Protein AF-A0A2V2U2L5-F1 (afdb_monomer_lite)

Radius of gyration: 29.42 Å; chains: 1; bounding box: 59×67×78 Å

pLDDT: mean 77.48, std 19.31, range [33.97, 96.81]

Sequence (165 aa):
MKNPSVPKFLNMRSHNWMRRRWLDFRNGHSIYLIFLMTFANFVTIQYQLLLQRVPAIHALNINIWMFALIFIAIYLPVGMIIGYWHRKNQFSVEAEALFNQNQIGATMTLFLIDLIDGKVTEEEKQHMRKYLLKIMRQANRPYGGVKNIEGQLDNDSKINIPKTE

Foldseek 3Di:
DDDDDDDPPPPPPPPCPVVVVVVVVCVCCVPPVVVVVVLVVVLVVVVVCCCVPPVVVVVVVDDSVNSSVVCCVVVVVVVVVVVVVCCVPPVVVVVVVVVVPPPLNVVVVVVVVCVVVVVDDPVNVVVNVVVVVVVVVPDDDPDDDDPPCVVPVVVVVPPDDDDDD

Structure (mmCIF, N/CA/C/O backbone):
data_AF-A0A2V2U2L5-F1
#
_entry.id   AF-A0A2V2U2L5-F1
#
loop_
_atom_site.group_PDB
_atom_site.id
_atom_site.type_symbol
_atom_site.label_atom_id
_atom_site.label_alt_id
_atom_site.label_comp_id
_atom_site.label_asym_id
_atom_site.label_entity_id
_atom_site.label_seq_id
_atom_site.pdbx_PDB_ins_code
_atom_site.Cartn_x
_atom_site.Cartn_y
_atom_site.Cartn_z
_atom_site.occupancy
_atom_site.B_iso_or_equiv
_atom_site.auth_seq_id
_atom_site.auth_comp_id
_atom_site.auth_asym_id
_atom_site.auth_atom_id
_atom_site.pdbx_PDB_model_num
ATOM 1 N N . MET A 1 1 ? -16.200 51.046 37.538 1.00 41.59 1 MET A N 1
ATOM 2 C CA . MET A 1 1 ? -16.193 50.743 36.089 1.00 41.59 1 MET A CA 1
ATOM 3 C C . MET A 1 1 ? -15.469 49.418 35.897 1.00 41.59 1 MET A C 1
ATOM 5 O O . MET A 1 1 ? -14.310 49.305 36.270 1.00 41.59 1 MET A O 1
ATOM 9 N N . LYS A 1 2 ? -16.203 48.378 35.487 1.00 42.50 2 LYS A N 1
ATOM 10 C CA . LYS A 1 2 ? -15.765 46.975 35.460 1.00 42.50 2 LYS A CA 1
ATOM 11 C C . LYS A 1 2 ? -14.947 46.731 34.191 1.00 42.50 2 LYS A C 1
ATOM 13 O O . LYS A 1 2 ? -15.502 46.835 33.106 1.00 42.50 2 LYS A O 1
ATOM 18 N N . ASN A 1 3 ? -13.660 46.419 34.331 1.00 47.09 3 ASN A N 1
ATOM 19 C CA . ASN A 1 3 ? -12.828 45.905 33.243 1.00 47.09 3 ASN A CA 1
ATOM 20 C C . ASN A 1 3 ? -13.155 44.409 33.057 1.00 47.09 3 ASN A C 1
ATOM 22 O O . ASN A 1 3 ? -12.896 43.635 33.984 1.00 47.09 3 ASN A O 1
ATOM 26 N N . PRO A 1 4 ? -13.783 43.976 31.950 1.00 53.97 4 PRO A N 1
ATOM 27 C CA . PRO A 1 4 ? -14.063 42.566 31.745 1.00 53.97 4 PRO A CA 1
ATOM 28 C C . PRO A 1 4 ? -12.781 41.854 31.298 1.00 53.97 4 PRO A C 1
ATOM 30 O O . PRO A 1 4 ? -12.311 42.012 30.173 1.00 53.97 4 PRO A O 1
ATOM 33 N N . SER A 1 5 ? -12.224 41.047 32.199 1.00 63.78 5 SER A N 1
ATOM 34 C CA . SER A 1 5 ? -11.164 40.090 31.901 1.00 63.78 5 SER A CA 1
ATOM 35 C C . SER A 1 5 ? -11.628 39.124 30.809 1.00 63.78 5 SER A C 1
ATOM 37 O O . SER A 1 5 ? -12.559 38.336 30.985 1.00 63.78 5 SER A O 1
ATOM 39 N N . VAL A 1 6 ? -10.975 39.215 29.652 1.00 62.78 6 VAL A N 1
ATOM 40 C CA . VAL A 1 6 ? -11.254 38.376 28.486 1.00 62.78 6 VAL A CA 1
ATOM 41 C C . VAL A 1 6 ? -10.996 36.901 28.844 1.00 62.78 6 VAL A C 1
ATOM 43 O O . VAL A 1 6 ? -9.943 36.579 29.403 1.00 62.78 6 VAL A O 1
ATOM 46 N N . PRO A 1 7 ? -11.932 35.983 28.553 1.00 51.47 7 PRO A N 1
ATOM 47 C CA . PRO A 1 7 ? -11.833 34.593 28.980 1.00 51.47 7 PRO A CA 1
ATOM 48 C C . PRO A 1 7 ? -10.753 33.794 28.222 1.00 51.47 7 PRO A C 1
ATOM 50 O O . PRO A 1 7 ? -10.664 33.780 26.994 1.00 51.47 7 PRO A O 1
ATOM 53 N N . LYS A 1 8 ? -9.935 33.078 29.001 1.00 57.38 8 LYS A N 1
ATOM 54 C CA . LYS A 1 8 ? -8.753 32.284 28.617 1.00 57.38 8 LYS A CA 1
ATOM 55 C C . LYS A 1 8 ? -9.125 30.940 27.959 1.00 57.38 8 LYS A C 1
ATOM 57 O O . LYS A 1 8 ? -8.668 29.896 28.408 1.00 57.38 8 LYS A O 1
ATOM 62 N N . PHE A 1 9 ? -9.959 30.933 26.917 1.00 57.91 9 PHE A N 1
ATOM 63 C CA . PHE A 1 9 ? -10.303 29.706 26.163 1.00 57.91 9 PHE A CA 1
ATOM 64 C C . PHE A 1 9 ? -9.765 29.670 24.723 1.00 57.91 9 PHE A C 1
ATOM 66 O O . PHE A 1 9 ? -10.057 28.742 23.975 1.00 57.91 9 PHE A O 1
ATOM 73 N N . LEU A 1 10 ? -8.932 30.638 24.326 1.00 54.88 10 LEU A N 1
ATOM 74 C CA . LEU A 1 10 ? -8.424 30.763 22.951 1.00 54.88 10 LEU A CA 1
ATOM 75 C C . LEU A 1 10 ? -6.906 30.564 22.812 1.00 54.88 10 LEU A C 1
ATOM 77 O O . LEU A 1 10 ? -6.290 31.147 21.928 1.00 54.88 10 LEU A O 1
ATOM 81 N N . ASN A 1 11 ? -6.277 29.723 23.640 1.00 48.19 11 ASN A N 1
ATOM 82 C CA . ASN A 1 11 ? -4.854 29.399 23.463 1.00 48.19 11 ASN A CA 1
ATOM 83 C C . ASN A 1 11 ? -4.547 27.904 23.656 1.00 48.19 11 ASN A C 1
ATOM 85 O O . ASN A 1 11 ? -3.931 27.484 24.628 1.00 48.19 11 ASN A O 1
ATOM 89 N N . MET A 1 12 ? -4.971 27.086 22.686 1.00 52.97 12 MET A N 1
ATOM 90 C CA . MET A 1 12 ? -4.612 25.660 22.564 1.00 52.97 12 MET A CA 1
ATOM 91 C C . MET A 1 12 ? -4.203 25.285 21.126 1.00 52.97 12 MET A C 1
ATOM 93 O O . MET A 1 12 ? -4.481 24.183 20.659 1.00 52.97 12 MET A O 1
ATOM 97 N N . ARG A 1 13 ? -3.556 26.191 20.376 1.00 56.84 13 ARG A N 1
ATOM 98 C CA . ARG A 1 13 ? -3.306 25.967 18.934 1.00 56.84 13 ARG A CA 1
ATOM 99 C C . ARG A 1 13 ? -1.845 25.783 18.500 1.00 56.84 13 ARG A C 1
ATOM 101 O O . ARG A 1 13 ? -1.627 25.433 17.347 1.00 56.84 13 ARG A O 1
ATOM 108 N N . SER A 1 14 ? -0.856 25.925 19.386 1.00 56.25 14 SER A N 1
ATOM 109 C CA . SER A 1 14 ? 0.563 25.918 18.968 1.00 56.25 14 SER A CA 1
ATOM 110 C C . SER A 1 14 ? 1.336 24.621 19.281 1.00 56.25 14 SER A C 1
ATOM 112 O O . SER A 1 14 ? 2.067 24.118 18.432 1.00 56.25 14 SER A O 1
ATOM 114 N N . HIS A 1 15 ? 1.110 23.972 20.432 1.00 59.88 15 HIS A N 1
ATOM 115 C CA . HIS A 1 15 ? 2.008 22.902 20.913 1.00 59.88 15 HIS A CA 1
ATOM 116 C C . HIS A 1 15 ? 1.921 21.548 20.166 1.00 59.88 15 HIS A C 1
ATOM 118 O O . HIS A 1 15 ? 2.640 20.607 20.481 1.00 59.88 15 HIS A O 1
ATOM 124 N N . ASN A 1 16 ? 1.048 21.428 19.160 1.00 76.62 16 ASN A N 1
ATOM 125 C CA . ASN A 1 16 ? 0.836 20.185 18.406 1.00 76.62 16 ASN A CA 1
ATOM 126 C C . ASN A 1 16 ? 1.061 20.333 16.894 1.00 76.62 16 ASN A C 1
ATOM 128 O O . ASN A 1 16 ? 0.901 19.350 16.173 1.00 76.62 16 ASN A O 1
ATOM 132 N N . TRP A 1 17 ? 1.390 21.527 16.387 1.00 87.75 17 TRP A N 1
ATOM 133 C CA . TRP A 1 17 ? 1.521 21.740 14.941 1.00 87.75 17 TRP A CA 1
ATOM 134 C C . TRP A 1 17 ? 2.705 20.960 14.366 1.00 87.75 17 TRP A C 1
ATOM 136 O O . TRP A 1 17 ? 2.523 20.166 13.445 1.00 87.75 17 TRP A O 1
ATOM 146 N N . MET A 1 18 ? 3.879 21.090 14.992 1.00 90.50 18 MET A N 1
ATOM 147 C CA . MET A 1 18 ? 5.086 20.370 14.583 1.00 90.50 18 MET A CA 1
ATOM 148 C C . MET A 1 18 ? 4.887 18.854 14.668 1.00 90.50 18 MET A C 1
ATOM 150 O O . MET A 1 18 ? 5.209 18.136 13.730 1.00 90.50 18 MET A O 1
ATOM 154 N N . ARG A 1 19 ? 4.263 18.360 15.749 1.00 90.25 19 ARG A N 1
ATOM 155 C CA . ARG A 1 19 ? 3.972 16.927 15.907 1.00 90.25 19 ARG A CA 1
ATOM 156 C C . ARG A 1 19 ? 3.050 16.400 14.806 1.00 90.25 19 ARG A C 1
ATOM 158 O O . ARG A 1 19 ? 3.284 15.313 14.292 1.00 90.25 19 ARG A O 1
ATOM 165 N N . ARG A 1 20 ? 2.012 17.160 14.441 1.00 89.50 20 ARG A N 1
ATOM 166 C CA . ARG A 1 20 ? 1.097 16.791 13.349 1.00 89.50 20 ARG A CA 1
ATOM 167 C C . ARG A 1 20 ? 1.823 16.776 12.009 1.00 89.50 20 ARG A C 1
ATOM 169 O O . ARG A 1 20 ? 1.738 15.782 11.309 1.00 89.50 20 ARG A O 1
ATOM 176 N N . ARG A 1 21 ? 2.599 17.816 11.693 1.00 92.62 21 ARG A N 1
ATOM 177 C CA . ARG A 1 21 ? 3.386 17.875 10.451 1.00 92.62 21 ARG A CA 1
ATOM 178 C C . ARG A 1 21 ? 4.446 16.787 10.361 1.00 92.62 21 ARG A C 1
ATOM 180 O O . ARG A 1 21 ? 4.604 16.202 9.300 1.00 92.62 21 ARG A O 1
ATOM 187 N N . TRP A 1 22 ? 5.113 16.467 11.464 1.00 92.88 22 TRP A N 1
ATOM 188 C CA . TRP A 1 22 ? 6.054 15.353 11.521 1.00 92.88 22 TRP A CA 1
ATOM 189 C C . TRP A 1 22 ? 5.366 14.005 11.291 1.00 92.88 22 TRP A C 1
ATOM 191 O O . TRP A 1 22 ? 5.883 13.164 10.563 1.00 92.88 22 TRP A O 1
ATOM 201 N N . LEU A 1 23 ? 4.177 13.806 11.866 1.00 90.94 23 LEU A N 1
ATOM 202 C CA . LEU A 1 23 ? 3.385 12.602 11.631 1.00 90.94 23 LEU A CA 1
ATOM 203 C C . LEU A 1 23 ? 2.927 12.509 10.170 1.00 90.94 23 LEU A C 1
ATOM 205 O O . LEU A 1 23 ? 3.068 11.447 9.572 1.00 90.94 23 LEU A O 1
ATOM 209 N N . ASP A 1 24 ? 2.447 13.611 9.591 1.00 92.19 24 ASP A N 1
ATOM 210 C CA . ASP A 1 24 ? 2.051 13.677 8.180 1.00 92.19 24 ASP A CA 1
ATOM 211 C C . ASP A 1 24 ? 3.248 13.387 7.261 1.00 92.19 24 ASP A C 1
ATOM 213 O O . ASP A 1 24 ? 3.135 12.587 6.335 1.00 92.19 24 ASP A O 1
ATOM 217 N N . PHE A 1 25 ? 4.412 13.977 7.555 1.00 94.56 25 PHE A N 1
ATOM 218 C CA . PHE A 1 25 ? 5.661 13.724 6.838 1.00 94.56 25 PHE A CA 1
ATOM 219 C C . PHE A 1 25 ? 6.074 12.261 6.938 1.00 94.56 25 PHE A C 1
ATOM 221 O O . PHE A 1 25 ? 6.336 11.640 5.916 1.00 94.56 25 PHE A O 1
ATOM 228 N N . ARG A 1 26 ? 6.102 11.687 8.145 1.00 93.19 26 ARG A N 1
ATOM 229 C CA . ARG A 1 26 ? 6.477 10.285 8.347 1.00 93.19 26 ARG A CA 1
ATOM 230 C C . ARG A 1 26 ? 5.527 9.358 7.602 1.00 93.19 26 ARG A C 1
ATOM 232 O O . ARG A 1 26 ? 5.990 8.456 6.923 1.00 93.19 26 ARG A O 1
ATOM 239 N N . ASN A 1 27 ? 4.221 9.604 7.673 1.00 91.69 27 ASN A N 1
ATOM 240 C CA . ASN A 1 27 ? 3.235 8.804 6.953 1.00 91.69 27 ASN A CA 1
ATOM 241 C C . ASN A 1 27 ? 3.415 8.935 5.433 1.00 91.69 27 ASN A C 1
ATOM 243 O O . ASN A 1 27 ? 3.446 7.929 4.731 1.00 91.69 27 ASN A O 1
ATOM 247 N N . GLY A 1 28 ? 3.594 10.157 4.924 1.00 93.25 28 GLY A N 1
ATOM 248 C CA . GLY A 1 28 ? 3.835 10.395 3.501 1.00 93.25 28 GLY A CA 1
ATOM 249 C C . GLY A 1 28 ? 5.142 9.766 3.012 1.00 93.25 28 GLY A C 1
ATOM 250 O O . GLY A 1 28 ? 5.172 9.125 1.962 1.00 93.25 28 GLY A O 1
ATOM 251 N N . HIS A 1 29 ? 6.208 9.890 3.801 1.00 93.25 29 HIS A N 1
ATOM 252 C CA . HIS A 1 29 ? 7.502 9.293 3.514 1.00 93.25 29 HIS A CA 1
ATOM 253 C C . HIS A 1 29 ? 7.412 7.767 3.515 1.00 93.25 29 HIS A C 1
ATOM 255 O O . HIS A 1 29 ? 7.783 7.141 2.527 1.00 93.25 29 HIS A O 1
ATOM 261 N N . SER A 1 30 ? 6.861 7.176 4.578 1.00 92.31 30 SER A N 1
ATOM 262 C CA . SER A 1 30 ? 6.779 5.725 4.743 1.00 92.31 30 SER A CA 1
ATOM 263 C C . SER A 1 30 ? 5.916 5.040 3.689 1.00 92.31 30 SER A C 1
ATOM 265 O O . SER A 1 30 ? 6.234 3.921 3.302 1.00 92.31 30 SER A O 1
ATOM 267 N N . ILE A 1 31 ? 4.848 5.691 3.222 1.00 90.25 31 ILE A N 1
ATOM 268 C CA . ILE A 1 31 ? 3.923 5.086 2.258 1.00 90.25 31 ILE A CA 1
ATOM 269 C C . ILE A 1 31 ? 4.380 5.346 0.818 1.00 90.25 31 ILE A C 1
ATOM 271 O O . ILE A 1 31 ? 4.470 4.409 0.031 1.00 90.25 31 ILE A O 1
ATOM 275 N N . TYR A 1 32 ? 4.684 6.597 0.459 1.00 94.12 32 TYR A N 1
ATOM 276 C CA . TYR A 1 32 ? 4.870 6.978 -0.948 1.00 94.12 32 TYR A CA 1
ATOM 277 C C . TYR A 1 32 ? 6.334 7.167 -1.338 1.00 94.12 32 TYR A C 1
ATOM 279 O O . TYR A 1 32 ? 6.760 6.668 -2.378 1.00 94.12 32 TYR A O 1
ATOM 287 N N . LEU A 1 33 ? 7.120 7.879 -0.521 1.00 93.38 33 LEU A N 1
ATOM 288 C CA . LEU A 1 33 ? 8.512 8.177 -0.881 1.00 93.38 33 LEU A CA 1
ATOM 289 C C . LEU A 1 33 ? 9.398 6.939 -0.788 1.00 93.38 33 LEU A C 1
ATOM 291 O O . LEU A 1 33 ? 10.204 6.713 -1.686 1.00 93.38 33 LEU A O 1
ATOM 295 N N . ILE A 1 34 ? 9.230 6.124 0.259 1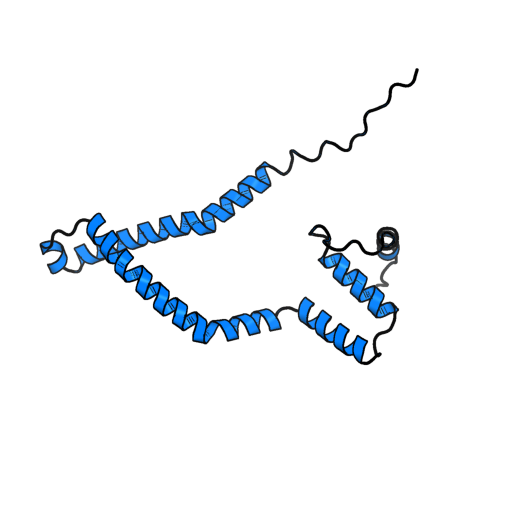.00 96.00 34 ILE A N 1
ATOM 296 C CA . ILE A 1 34 ? 9.939 4.847 0.375 1.00 96.00 34 ILE A CA 1
ATOM 297 C C . ILE A 1 34 ? 9.575 3.951 -0.803 1.00 96.00 34 ILE A C 1
ATOM 299 O O . ILE A 1 34 ? 10.483 3.418 -1.423 1.00 96.00 34 ILE A O 1
ATOM 303 N N . PHE A 1 35 ? 8.292 3.837 -1.162 1.00 93.06 35 PHE A N 1
ATOM 304 C CA . PHE A 1 35 ? 7.873 3.063 -2.332 1.00 93.06 35 PHE A CA 1
ATOM 305 C C . PHE A 1 35 ? 8.558 3.544 -3.617 1.00 93.06 35 PHE A C 1
ATOM 307 O O . PHE A 1 35 ? 9.127 2.738 -4.345 1.00 93.06 35 PHE A O 1
ATOM 314 N N . LEU A 1 36 ? 8.555 4.853 -3.888 1.00 94.19 36 LEU A N 1
ATOM 315 C CA . LEU A 1 36 ? 9.185 5.391 -5.094 1.00 94.19 36 LEU A CA 1
ATOM 316 C C . LEU A 1 36 ? 10.700 5.149 -5.099 1.00 94.19 36 LEU A C 1
ATOM 318 O O . LEU A 1 36 ? 11.259 4.753 -6.119 1.00 94.19 36 LEU A O 1
ATOM 322 N N . MET A 1 37 ? 11.359 5.361 -3.959 1.00 95.25 37 MET A N 1
ATOM 323 C CA . MET A 1 37 ? 12.797 5.152 -3.805 1.00 95.25 37 MET A CA 1
ATOM 324 C C . MET A 1 37 ? 13.169 3.678 -3.985 1.00 95.25 37 MET A C 1
ATOM 326 O O . MET A 1 37 ? 14.086 3.365 -4.742 1.00 95.25 37 MET A O 1
ATOM 330 N N . THR A 1 38 ? 12.463 2.761 -3.321 1.00 95.62 38 THR A N 1
ATOM 331 C CA . THR A 1 38 ? 12.727 1.321 -3.435 1.00 95.62 38 THR A CA 1
ATOM 332 C C . THR A 1 38 ? 12.409 0.812 -4.831 1.00 95.62 38 THR A C 1
ATOM 334 O O . THR A 1 38 ? 13.182 0.022 -5.364 1.00 95.62 38 THR A O 1
ATOM 337 N N . PHE A 1 39 ? 11.342 1.305 -5.462 1.00 94.44 39 PHE A N 1
ATOM 338 C CA . PHE A 1 39 ? 10.992 0.950 -6.832 1.00 94.44 39 PHE A CA 1
ATOM 339 C C . PHE A 1 39 ? 12.041 1.438 -7.837 1.00 94.44 39 PHE A C 1
ATOM 341 O O . PHE A 1 39 ? 12.511 0.653 -8.658 1.00 94.44 39 PHE A O 1
ATOM 348 N N . ALA A 1 40 ? 12.478 2.696 -7.742 1.00 94.06 40 ALA A N 1
ATOM 349 C CA . ALA A 1 40 ? 13.537 3.236 -8.597 1.00 94.06 40 ALA A CA 1
ATOM 350 C C . ALA A 1 40 ? 14.866 2.483 -8.412 1.00 94.06 40 ALA A C 1
ATOM 352 O O . ALA A 1 40 ? 15.528 2.129 -9.393 1.00 94.06 40 ALA A O 1
ATOM 353 N N . ASN A 1 41 ? 15.235 2.181 -7.163 1.00 95.31 41 ASN A N 1
ATOM 354 C CA . ASN A 1 41 ? 16.414 1.374 -6.855 1.00 95.31 41 ASN A CA 1
ATOM 355 C C . ASN A 1 41 ? 16.292 -0.042 -7.422 1.00 95.31 41 ASN A C 1
ATOM 357 O O . ASN A 1 41 ? 17.241 -0.542 -8.019 1.00 95.31 41 ASN A O 1
ATOM 361 N N . PHE A 1 42 ? 15.126 -0.671 -7.292 1.00 95.00 42 PHE A N 1
ATOM 362 C CA . PHE A 1 42 ? 14.872 -1.993 -7.847 1.00 95.00 42 PHE A CA 1
ATOM 363 C C . PHE A 1 42 ? 15.018 -1.993 -9.369 1.00 95.00 42 PHE A C 1
ATOM 365 O O . PHE A 1 42 ? 15.797 -2.782 -9.892 1.00 95.00 42 PHE A O 1
ATOM 372 N N . VAL A 1 43 ? 14.373 -1.063 -10.082 1.00 94.19 43 VAL A N 1
ATOM 373 C CA . VAL A 1 43 ? 14.524 -0.925 -11.544 1.00 94.19 43 VAL A CA 1
ATOM 374 C C . VAL A 1 43 ? 15.995 -0.749 -11.931 1.00 94.19 43 VAL A C 1
ATOM 376 O O . VAL A 1 43 ? 16.469 -1.397 -12.862 1.00 94.19 43 VAL A O 1
ATOM 379 N N . THR A 1 44 ? 16.739 0.072 -11.188 1.00 93.75 44 THR A N 1
ATOM 380 C CA . THR A 1 44 ? 18.162 0.331 -11.453 1.00 93.75 44 THR A CA 1
ATOM 381 C C . THR A 1 44 ? 19.020 -0.918 -11.241 1.00 93.75 44 THR A C 1
ATOM 383 O O . THR A 1 44 ? 19.830 -1.255 -12.102 1.00 93.75 44 THR A O 1
ATOM 386 N N . ILE A 1 45 ? 18.831 -1.641 -10.133 1.00 94.50 45 ILE A N 1
ATOM 387 C CA . ILE A 1 45 ? 19.551 -2.892 -9.846 1.00 94.50 45 ILE A CA 1
ATOM 388 C C . ILE A 1 45 ? 19.227 -3.947 -10.905 1.00 94.50 45 ILE A C 1
ATOM 390 O O . ILE A 1 45 ? 20.140 -4.586 -11.425 1.00 94.50 45 ILE A O 1
ATOM 394 N N . GLN A 1 46 ? 17.952 -4.097 -11.272 1.00 93.12 46 GLN A N 1
ATOM 395 C CA . GLN A 1 46 ? 17.534 -5.061 -12.289 1.00 93.12 46 GLN A CA 1
ATOM 396 C C . GLN A 1 46 ? 18.135 -4.733 -13.655 1.00 93.12 46 GLN A C 1
ATOM 398 O O . GLN A 1 46 ? 18.613 -5.639 -14.333 1.00 93.12 46 GLN A O 1
ATOM 403 N N . TYR A 1 47 ? 18.182 -3.455 -14.034 1.00 91.88 47 TYR A N 1
ATOM 404 C CA . TYR A 1 47 ? 18.849 -3.017 -15.257 1.00 91.88 47 TYR A CA 1
ATOM 405 C C . TYR A 1 47 ? 20.342 -3.371 -15.259 1.00 91.88 47 TYR A C 1
ATOM 407 O O . TYR A 1 47 ? 20.833 -3.976 -16.212 1.00 91.88 47 TYR A O 1
ATOM 415 N N . GLN A 1 48 ? 21.055 -3.047 -14.175 1.00 90.62 48 GLN A N 1
ATOM 416 C CA . GLN A 1 48 ? 22.483 -3.350 -14.034 1.00 90.62 48 GLN A CA 1
ATOM 417 C C . GLN A 1 48 ? 22.746 -4.858 -14.104 1.00 90.62 48 GLN A C 1
ATOM 419 O O . GLN A 1 48 ? 23.636 -5.303 -14.827 1.00 90.62 48 GLN A O 1
ATOM 424 N N . LEU A 1 49 ? 21.938 -5.656 -13.402 1.00 91.12 49 LEU A N 1
ATOM 425 C CA . LEU A 1 49 ? 22.052 -7.111 -13.405 1.00 91.12 49 LEU A CA 1
ATOM 426 C C . LEU A 1 49 ? 21.803 -7.697 -14.801 1.00 91.12 49 LEU A C 1
ATOM 428 O O . LEU A 1 49 ? 22.524 -8.603 -15.221 1.00 91.12 49 LEU A O 1
ATOM 432 N N . LEU A 1 50 ? 20.806 -7.177 -15.521 1.00 88.62 50 LEU A N 1
ATOM 433 C CA . LEU A 1 50 ? 20.454 -7.645 -16.859 1.00 88.62 50 LEU A CA 1
ATOM 434 C C . LEU A 1 50 ? 21.577 -7.360 -17.864 1.00 88.62 50 LEU A C 1
ATOM 436 O O . LEU A 1 50 ? 21.951 -8.252 -18.623 1.00 88.62 50 LEU A O 1
ATOM 440 N N . LEU A 1 51 ? 22.153 -6.154 -17.823 1.00 86.19 51 LEU A N 1
ATOM 441 C CA . LEU A 1 51 ? 23.296 -5.788 -18.663 1.00 86.19 51 LEU A CA 1
ATOM 442 C C . LEU A 1 51 ? 24.532 -6.640 -18.370 1.00 86.19 51 LEU A C 1
ATOM 444 O O . LEU A 1 51 ? 25.208 -7.073 -19.299 1.00 86.19 51 LEU A O 1
ATOM 448 N N . GLN A 1 52 ? 24.823 -6.892 -17.092 1.00 86.12 52 GLN A N 1
ATOM 449 C CA . GLN A 1 52 ? 26.007 -7.655 -16.690 1.00 86.12 52 GLN A CA 1
ATOM 450 C C . GLN A 1 52 ? 25.895 -9.146 -17.021 1.00 86.12 52 GLN A C 1
ATOM 452 O O . GLN A 1 52 ? 26.899 -9.777 -17.341 1.00 86.12 52 GLN A O 1
ATOM 457 N N . ARG A 1 53 ? 24.696 -9.733 -16.911 1.00 87.12 53 ARG A N 1
ATOM 458 C CA . ARG A 1 53 ? 24.514 -11.189 -17.035 1.00 87.12 53 ARG A CA 1
ATOM 459 C C . ARG A 1 53 ? 24.033 -11.659 -18.402 1.00 87.12 53 ARG A C 1
ATOM 461 O O . ARG A 1 53 ? 24.173 -12.845 -18.688 1.00 87.12 53 ARG A O 1
ATOM 468 N N . VAL A 1 54 ? 23.469 -10.783 -19.235 1.00 85.56 54 VAL A N 1
ATOM 469 C CA . VAL A 1 54 ? 22.893 -11.165 -20.534 1.00 85.56 54 VAL A CA 1
ATOM 470 C C . VAL A 1 54 ? 23.596 -10.414 -21.673 1.00 85.56 54 VAL A C 1
ATOM 472 O O . VAL A 1 54 ? 23.182 -9.310 -22.034 1.00 85.56 54 VAL A O 1
ATOM 475 N N . PRO A 1 55 ? 24.618 -11.017 -22.314 1.00 76.69 55 PRO A N 1
ATOM 476 C CA . PRO A 1 55 ? 25.381 -10.380 -23.395 1.00 76.69 55 PRO A CA 1
ATOM 477 C C . PRO A 1 55 ? 24.516 -9.944 -24.587 1.00 76.69 55 PRO A C 1
ATOM 479 O O . PRO A 1 55 ? 24.805 -8.942 -25.234 1.00 76.69 55 PRO A O 1
ATOM 482 N N . ALA A 1 56 ? 23.414 -10.658 -24.851 1.00 76.88 56 ALA A N 1
ATOM 483 C CA . ALA A 1 56 ? 22.463 -10.312 -25.908 1.00 76.88 56 ALA A CA 1
ATOM 484 C C . ALA A 1 56 ? 21.782 -8.951 -25.677 1.00 76.88 56 ALA A C 1
ATOM 486 O O . ALA A 1 56 ? 21.536 -8.221 -26.630 1.00 76.88 56 ALA A O 1
ATOM 487 N N . ILE A 1 57 ? 21.516 -8.578 -24.420 1.00 74.50 57 ILE A N 1
ATOM 488 C CA . ILE A 1 57 ? 20.936 -7.270 -24.079 1.00 74.50 57 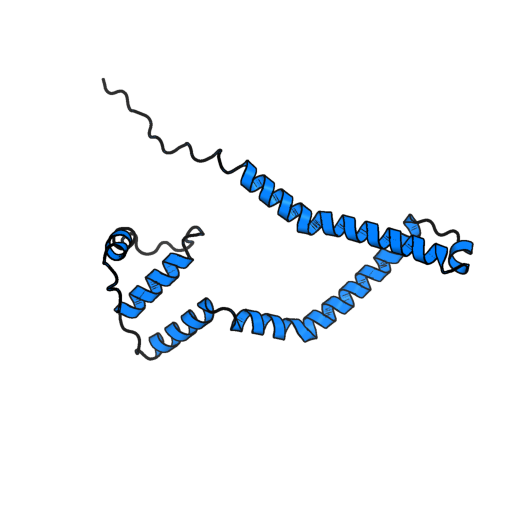ILE A CA 1
ATOM 489 C C . ILE A 1 57 ? 21.980 -6.166 -24.261 1.00 74.50 57 ILE A C 1
ATOM 491 O O . ILE A 1 57 ? 21.649 -5.077 -24.725 1.00 74.50 57 ILE A O 1
ATOM 495 N N . HIS A 1 58 ? 23.247 -6.460 -23.953 1.00 72.44 58 HIS A N 1
ATOM 496 C CA . HIS A 1 58 ? 24.350 -5.528 -24.172 1.00 72.44 58 HIS A CA 1
ATOM 497 C C . HIS A 1 58 ? 24.486 -5.156 -25.659 1.00 72.44 58 HIS A C 1
ATOM 499 O O . HIS A 1 58 ? 24.695 -3.993 -25.991 1.00 72.44 58 HIS A O 1
ATOM 505 N N . ALA A 1 59 ? 24.268 -6.118 -26.563 1.00 77.06 59 ALA A N 1
ATOM 506 C CA . ALA A 1 59 ? 24.262 -5.875 -28.007 1.00 77.06 59 ALA A CA 1
ATOM 507 C C . ALA A 1 59 ? 23.088 -4.995 -28.486 1.00 77.06 59 ALA A C 1
ATOM 509 O O . ALA A 1 59 ? 23.208 -4.327 -29.510 1.00 77.06 59 ALA A O 1
ATOM 510 N N . LEU A 1 60 ? 21.968 -4.964 -27.753 1.00 81.44 60 LEU A N 1
ATOM 511 C CA . LEU A 1 60 ? 20.788 -4.158 -28.093 1.00 81.44 60 LEU A CA 1
ATOM 512 C C . LEU A 1 60 ? 20.899 -2.690 -27.651 1.00 81.44 60 LEU A C 1
ATOM 514 O O . LEU A 1 60 ? 20.038 -1.891 -28.011 1.00 81.44 60 LEU A O 1
ATOM 518 N N . ASN A 1 61 ? 21.929 -2.335 -26.871 1.00 80.19 61 ASN A N 1
ATOM 519 C CA . ASN A 1 61 ? 22.195 -0.976 -26.383 1.00 80.19 61 ASN A CA 1
ATOM 520 C C . ASN A 1 61 ? 20.949 -0.268 -25.800 1.00 80.19 61 ASN A C 1
ATOM 522 O O . ASN A 1 61 ? 20.695 0.913 -26.053 1.00 80.19 61 ASN A O 1
ATOM 526 N N . ILE A 1 62 ? 20.132 -1.009 -25.043 1.00 85.62 62 ILE A N 1
ATOM 527 C CA . ILE A 1 62 ? 18.894 -0.493 -24.449 1.00 85.62 62 ILE A CA 1
ATOM 528 C C . ILE A 1 62 ? 19.250 0.506 -23.346 1.00 85.62 62 ILE A C 1
ATOM 530 O O . ILE A 1 62 ? 19.873 0.144 -22.355 1.00 85.62 62 ILE A O 1
ATOM 534 N N . ASN A 1 63 ? 18.806 1.756 -23.489 1.00 89.44 63 ASN A N 1
ATOM 535 C CA . ASN A 1 63 ? 18.954 2.786 -22.460 1.00 89.44 63 ASN A CA 1
ATOM 536 C C . ASN A 1 63 ? 18.099 2.453 -21.217 1.00 89.44 63 ASN A C 1
ATOM 538 O O . ASN A 1 63 ? 16.988 1.929 -21.345 1.00 89.44 63 ASN A O 1
ATOM 542 N N . ILE A 1 64 ? 18.569 2.837 -20.025 1.00 88.44 64 ILE A N 1
ATOM 543 C CA . ILE A 1 64 ? 17.832 2.739 -18.756 1.00 88.44 64 ILE A CA 1
ATOM 544 C C . ILE A 1 64 ? 16.390 3.266 -18.847 1.00 88.44 64 ILE A C 1
ATOM 546 O O . ILE A 1 64 ? 15.489 2.642 -18.295 1.00 88.44 64 ILE A O 1
ATOM 550 N N . TRP A 1 65 ? 16.135 4.355 -19.580 1.00 91.75 65 TRP A N 1
ATOM 551 C CA . TRP A 1 65 ? 14.785 4.912 -19.737 1.00 91.75 65 TRP A CA 1
ATOM 552 C C . TRP A 1 65 ? 13.852 3.993 -20.530 1.00 91.75 65 TRP A C 1
ATOM 554 O O . TRP A 1 65 ? 12.701 3.797 -20.140 1.00 91.75 65 TRP A O 1
ATOM 564 N N . MET A 1 66 ? 14.348 3.387 -21.613 1.00 91.25 66 MET A N 1
ATOM 565 C CA . MET A 1 66 ? 13.577 2.412 -22.393 1.00 91.25 66 MET A CA 1
ATOM 566 C C . MET A 1 66 ? 13.319 1.147 -21.579 1.00 91.25 66 MET A C 1
ATOM 568 O O . MET A 1 66 ? 12.191 0.655 -21.551 1.00 91.25 66 MET A O 1
ATOM 572 N N . PHE A 1 67 ? 14.343 0.653 -20.878 1.00 91.69 67 PHE A N 1
ATOM 573 C CA . PHE A 1 67 ? 14.194 -0.488 -19.984 1.00 91.69 67 PHE A CA 1
ATOM 574 C C . PHE A 1 67 ? 13.151 -0.213 -18.898 1.00 91.69 67 PHE A C 1
ATOM 576 O O . PHE A 1 67 ? 12.253 -1.026 -18.712 1.00 91.69 67 PHE A O 1
ATOM 583 N N . ALA A 1 68 ? 13.222 0.938 -18.225 1.00 92.69 68 ALA A N 1
ATOM 584 C CA . ALA A 1 68 ? 12.284 1.306 -17.170 1.00 92.69 68 ALA A CA 1
ATOM 585 C C . ALA A 1 68 ? 10.836 1.342 -17.675 1.00 92.69 68 ALA A C 1
ATOM 587 O O . ALA A 1 68 ? 9.944 0.827 -17.005 1.00 92.69 68 ALA A O 1
ATOM 588 N N . LEU A 1 69 ? 10.595 1.895 -18.868 1.00 94.06 69 LEU A N 1
ATOM 589 C CA . LEU A 1 69 ? 9.252 1.983 -19.441 1.00 94.06 69 LEU A CA 1
ATOM 590 C C . LEU A 1 69 ? 8.681 0.598 -19.779 1.00 94.06 69 LEU A C 1
ATOM 592 O O . LEU A 1 69 ? 7.548 0.297 -19.404 1.00 94.06 69 LEU A O 1
ATOM 596 N N . ILE A 1 70 ? 9.478 -0.268 -20.415 1.00 92.56 70 ILE A N 1
ATOM 597 C CA . ILE A 1 70 ? 9.092 -1.661 -20.703 1.00 92.56 70 ILE A CA 1
ATOM 598 C C . ILE A 1 70 ? 8.869 -2.431 -19.398 1.00 92.56 70 ILE A C 1
ATOM 600 O O . ILE A 1 70 ? 7.886 -3.157 -19.254 1.00 92.56 70 ILE A O 1
ATOM 604 N N . PHE A 1 71 ? 9.759 -2.244 -18.426 1.00 93.00 71 PHE A N 1
ATOM 605 C CA . PHE A 1 71 ? 9.675 -2.893 -17.128 1.00 93.00 71 PHE A CA 1
ATOM 606 C C . PHE A 1 71 ? 8.385 -2.514 -16.403 1.00 93.00 71 PHE A C 1
ATOM 608 O O . PHE A 1 71 ? 7.667 -3.401 -15.961 1.00 93.00 71 PHE A O 1
ATOM 615 N N . ILE A 1 72 ? 8.043 -1.224 -16.331 1.00 93.94 72 ILE A N 1
ATOM 616 C CA . ILE A 1 72 ? 6.793 -0.743 -15.722 1.00 93.94 72 ILE A CA 1
ATOM 617 C C . ILE A 1 72 ? 5.575 -1.312 -16.458 1.00 93.94 72 ILE A C 1
ATOM 619 O O . ILE A 1 72 ? 4.636 -1.777 -15.809 1.00 93.94 72 ILE A O 1
ATOM 623 N N . ALA A 1 73 ? 5.605 -1.319 -17.794 1.00 95.56 73 ALA A N 1
ATOM 624 C CA . ALA A 1 73 ? 4.516 -1.836 -18.619 1.00 95.56 73 ALA A CA 1
ATOM 625 C C . ALA A 1 73 ? 4.235 -3.328 -18.381 1.00 95.56 73 ALA A C 1
ATOM 627 O O . ALA A 1 73 ? 3.093 -3.746 -18.526 1.00 95.56 73 ALA A O 1
ATOM 628 N N . ILE A 1 74 ? 5.238 -4.120 -17.990 1.00 95.12 74 ILE A N 1
ATOM 629 C CA . ILE A 1 74 ? 5.082 -5.546 -17.652 1.00 95.12 74 ILE A CA 1
ATOM 630 C C . ILE A 1 74 ? 4.802 -5.737 -16.154 1.00 95.12 74 ILE A C 1
ATOM 632 O O . ILE A 1 74 ? 3.933 -6.520 -15.769 1.00 95.12 74 ILE A O 1
ATOM 636 N N . TYR A 1 75 ? 5.516 -5.009 -15.297 1.00 93.62 75 TYR A N 1
ATOM 637 C CA . TYR A 1 75 ? 5.448 -5.140 -13.845 1.00 93.62 75 TYR A CA 1
ATOM 638 C C . TYR A 1 75 ? 4.068 -4.771 -13.294 1.00 93.62 75 TYR A C 1
ATOM 640 O O . TYR A 1 75 ? 3.549 -5.482 -12.435 1.00 93.62 75 TYR A O 1
ATOM 648 N N . LEU A 1 76 ? 3.439 -3.705 -13.809 1.00 94.38 76 LEU A N 1
ATOM 649 C CA . LEU A 1 76 ? 2.110 -3.282 -13.359 1.00 94.38 76 LEU A CA 1
ATOM 650 C C . LEU A 1 76 ? 1.027 -4.344 -13.644 1.00 94.38 76 LEU A C 1
ATOM 652 O O . LEU A 1 76 ? 0.352 -4.738 -12.691 1.00 94.38 76 LEU A O 1
ATOM 656 N N . PRO A 1 77 ? 0.868 -4.874 -14.877 1.00 96.81 77 PRO A N 1
ATOM 657 C CA . PRO A 1 77 ? -0.069 -5.967 -15.140 1.00 96.81 77 PRO A CA 1
ATOM 658 C C . PRO A 1 77 ? 0.192 -7.216 -14.301 1.00 96.81 77 PRO A C 1
ATOM 660 O O . PRO A 1 77 ? -0.747 -7.777 -13.739 1.00 96.81 77 PRO A O 1
ATOM 663 N N . VAL A 1 78 ? 1.453 -7.639 -14.167 1.00 96.25 78 VAL A N 1
ATOM 664 C CA . VAL A 1 78 ? 1.809 -8.811 -13.349 1.00 96.25 78 VAL A CA 1
ATOM 665 C C . VAL A 1 78 ? 1.412 -8.586 -11.889 1.00 96.25 78 VAL A C 1
ATOM 667 O O . VAL A 1 78 ? 0.785 -9.454 -11.280 1.00 96.25 78 VAL A O 1
ATOM 670 N N . GLY A 1 79 ? 1.690 -7.397 -11.348 1.00 94.88 79 GLY A N 1
ATOM 671 C CA . GLY A 1 79 ? 1.259 -7.004 -10.008 1.00 94.88 79 GLY A CA 1
ATOM 672 C C . GLY A 1 79 ? -0.263 -7.017 -9.847 1.00 94.88 79 GLY A C 1
ATOM 673 O O . GLY A 1 79 ? -0.764 -7.524 -8.845 1.00 94.88 79 GLY A O 1
ATOM 674 N N . MET A 1 80 ? -1.013 -6.537 -10.845 1.00 96.06 80 MET A N 1
ATOM 675 C CA . MET A 1 80 ? -2.480 -6.590 -10.837 1.00 96.06 80 MET A CA 1
ATOM 676 C C . MET A 1 80 ? -3.011 -8.028 -10.844 1.00 96.06 80 MET A C 1
ATOM 678 O O . MET A 1 80 ? -3.948 -8.324 -10.104 1.00 96.06 80 MET A O 1
ATOM 682 N N . ILE A 1 81 ? -2.415 -8.927 -11.633 1.00 96.62 81 ILE A N 1
ATOM 683 C CA . ILE A 1 81 ? -2.816 -10.342 -11.695 1.00 96.62 81 ILE A CA 1
ATOM 684 C C . ILE A 1 81 ? -2.568 -11.026 -10.349 1.00 96.62 81 ILE A C 1
ATOM 686 O O . ILE A 1 81 ? -3.470 -11.675 -9.813 1.00 96.62 81 ILE A O 1
ATOM 690 N N . ILE A 1 82 ? -1.376 -10.848 -9.774 1.00 94.38 82 ILE A N 1
ATOM 691 C CA . ILE A 1 82 ? -1.031 -11.421 -8.466 1.00 94.38 82 ILE A CA 1
ATOM 692 C C . ILE A 1 82 ? -1.948 -10.849 -7.380 1.00 94.38 82 ILE A C 1
ATOM 694 O O . ILE A 1 82 ? -2.487 -11.603 -6.571 1.00 94.38 82 ILE A O 1
ATOM 698 N N . GLY A 1 83 ? -2.184 -9.535 -7.387 1.00 92.06 83 GLY A N 1
ATOM 699 C CA . GLY A 1 83 ? -3.087 -8.879 -6.443 1.00 92.06 83 GLY A CA 1
ATOM 700 C C . GLY A 1 83 ? -4.530 -9.373 -6.567 1.00 92.06 83 GLY A C 1
ATOM 701 O O . GLY A 1 83 ? -5.185 -9.632 -5.558 1.00 92.06 83 GLY A O 1
ATOM 702 N N . TYR A 1 84 ? -5.022 -9.570 -7.792 1.00 94.38 84 TYR A N 1
ATOM 703 C CA . TYR A 1 84 ? -6.342 -10.150 -8.039 1.00 94.38 84 TYR A CA 1
ATOM 704 C C . TYR A 1 84 ? -6.443 -11.580 -7.497 1.00 94.38 84 TYR A C 1
ATOM 706 O O . TYR A 1 84 ? -7.426 -11.917 -6.832 1.00 94.38 84 TYR A O 1
ATOM 714 N N . TRP A 1 85 ? -5.424 -12.405 -7.746 1.00 94.94 85 TRP A N 1
ATOM 715 C CA . TRP A 1 85 ? -5.360 -13.773 -7.237 1.00 94.94 85 TRP A CA 1
ATOM 716 C C . TRP A 1 85 ? -5.344 -13.808 -5.705 1.00 94.94 85 TRP A C 1
ATOM 718 O O . TRP A 1 85 ? -6.168 -14.493 -5.098 1.00 94.94 85 TRP A O 1
ATOM 728 N N . HIS A 1 86 ? -4.489 -12.999 -5.076 1.00 91.62 86 HIS A N 1
ATOM 729 C CA . HIS A 1 86 ? -4.414 -12.881 -3.621 1.00 91.62 86 HIS A CA 1
ATOM 730 C C . HIS A 1 86 ? -5.750 -12.419 -3.019 1.00 91.62 86 HIS A C 1
ATOM 732 O O . HIS A 1 86 ? -6.243 -13.030 -2.069 1.00 91.62 86 HIS A O 1
ATOM 738 N N . ARG A 1 87 ? -6.404 -11.417 -3.626 1.00 89.44 87 ARG A N 1
ATOM 739 C CA . ARG A 1 87 ? -7.732 -10.957 -3.198 1.00 89.44 87 ARG A CA 1
ATOM 740 C C . ARG A 1 87 ? -8.775 -12.073 -3.243 1.00 89.44 87 ARG A C 1
ATOM 742 O O . ARG A 1 87 ? -9.624 -12.144 -2.365 1.00 89.44 87 ARG A O 1
ATOM 749 N N . LYS A 1 88 ? -8.741 -12.923 -4.269 1.00 87.62 88 LYS A N 1
ATOM 750 C CA . LYS A 1 88 ? -9.717 -14.008 -4.429 1.00 87.62 88 LYS A CA 1
ATOM 751 C C . LYS A 1 88 ? -9.471 -15.170 -3.462 1.00 87.62 88 LYS A C 1
ATOM 753 O O . LYS A 1 88 ? -10.432 -15.819 -3.070 1.00 87.62 88 LYS A O 1
ATOM 758 N N . ASN A 1 89 ? -8.214 -15.442 -3.112 1.00 86.00 89 ASN A N 1
ATOM 759 C CA . ASN A 1 89 ? -7.845 -16.653 -2.379 1.00 86.00 89 ASN A CA 1
ATOM 760 C C . ASN A 1 89 ? -7.585 -16.433 -0.881 1.00 86.00 89 ASN A C 1
ATOM 762 O O . ASN A 1 89 ? -7.936 -17.285 -0.075 1.00 86.00 89 ASN A O 1
ATOM 766 N N . GLN A 1 90 ? -6.949 -15.321 -0.504 1.00 80.38 90 GLN A N 1
ATOM 767 C CA . GLN A 1 90 ? -6.384 -15.146 0.840 1.00 80.38 90 GLN A CA 1
ATOM 768 C C . GLN A 1 90 ? -7.050 -14.021 1.641 1.00 80.38 90 GLN A C 1
ATOM 770 O O . GLN A 1 90 ? -7.118 -14.098 2.866 1.00 80.38 90 GLN A O 1
ATOM 775 N N . PHE A 1 91 ? -7.621 -13.021 0.965 1.00 82.94 91 PHE A N 1
ATOM 776 C CA . PHE A 1 91 ? -8.218 -11.861 1.632 1.00 82.94 91 PHE A CA 1
ATOM 777 C C . PHE A 1 91 ? -9.350 -12.228 2.602 1.00 82.94 91 PHE A C 1
ATOM 779 O O . PHE A 1 91 ? -9.435 -11.651 3.680 1.00 82.94 91 PHE A O 1
ATOM 786 N N . SER A 1 92 ? -10.200 -13.203 2.258 1.00 76.50 92 SER A N 1
ATOM 787 C CA . SER A 1 92 ? -11.288 -13.645 3.142 1.00 76.50 92 SER A CA 1
ATOM 788 C C . SER A 1 92 ? -10.771 -14.262 4.442 1.00 76.50 92 SER A C 1
ATOM 790 O O . SER A 1 92 ? -11.296 -13.950 5.503 1.00 76.50 92 SER A O 1
ATOM 792 N N . VAL A 1 93 ? -9.712 -15.074 4.369 1.00 80.50 93 VAL A N 1
ATOM 793 C CA . VAL A 1 93 ? -9.109 -15.729 5.540 1.00 80.50 93 VAL A CA 1
ATOM 794 C C . VAL A 1 93 ? -8.444 -14.698 6.452 1.00 80.50 93 VAL A C 1
ATOM 796 O O . VAL A 1 93 ? -8.592 -14.754 7.669 1.00 80.50 93 VAL A O 1
ATOM 799 N N . GLU A 1 94 ? -7.743 -13.721 5.876 1.00 82.88 94 GLU A N 1
ATOM 800 C CA . GLU A 1 94 ? -7.126 -12.634 6.642 1.00 82.88 94 GLU A CA 1
ATOM 801 C C . GLU A 1 94 ? -8.172 -11.719 7.286 1.00 82.88 94 GLU A C 1
ATOM 803 O O . GLU A 1 94 ? -8.043 -11.356 8.456 1.00 82.88 94 GLU A O 1
ATOM 808 N N . ALA A 1 95 ? -9.230 -11.371 6.547 1.00 81.56 95 ALA A N 1
ATOM 809 C CA . ALA A 1 95 ? -10.328 -10.560 7.060 1.00 81.56 95 ALA A CA 1
ATOM 810 C C . ALA A 1 95 ? -11.056 -11.266 8.211 1.00 81.56 95 ALA A C 1
ATOM 812 O O . ALA A 1 95 ? -11.350 -10.642 9.230 1.00 81.56 95 ALA A O 1
ATOM 813 N N . GLU A 1 96 ? -11.298 -12.568 8.076 1.00 80.69 96 GLU A N 1
ATOM 814 C CA . GLU A 1 96 ? -11.886 -13.390 9.128 1.00 80.69 96 GLU A CA 1
ATOM 815 C C . GLU A 1 96 ? -10.957 -13.504 10.345 1.00 80.69 96 GLU A C 1
ATOM 817 O O . GLU A 1 96 ? -11.405 -13.322 11.475 1.00 80.69 96 GLU A O 1
ATOM 822 N N . ALA A 1 97 ? -9.652 -13.706 10.150 1.00 78.81 97 ALA A N 1
ATOM 823 C CA . ALA A 1 97 ? -8.684 -13.732 11.246 1.00 78.81 97 ALA A CA 1
ATOM 824 C C . ALA A 1 97 ? -8.636 -12.399 12.014 1.00 78.81 97 ALA A C 1
ATOM 826 O O . ALA A 1 97 ? -8.643 -12.399 13.245 1.00 78.81 97 ALA A O 1
ATOM 827 N N . LEU A 1 98 ? -8.639 -11.263 11.309 1.00 82.19 98 LEU A N 1
ATOM 828 C CA . LEU A 1 98 ? -8.690 -9.931 11.921 1.00 82.19 98 LEU A CA 1
ATOM 829 C C . LEU A 1 98 ? -10.009 -9.692 12.665 1.00 82.19 98 LEU A C 1
ATOM 831 O O . LEU A 1 98 ? -10.010 -9.094 13.743 1.00 82.19 98 LEU A O 1
ATOM 835 N N . PHE A 1 99 ? -11.127 -10.170 12.114 1.00 79.25 99 PHE A N 1
ATOM 836 C CA . PHE A 1 99 ? -12.430 -10.096 12.768 1.00 79.25 99 PHE A CA 1
ATOM 837 C C . PHE A 1 99 ? -12.463 -10.941 14.048 1.00 79.25 99 PHE A C 1
ATOM 839 O O . PHE A 1 99 ? -12.847 -10.437 15.101 1.00 79.25 99 PHE A O 1
ATOM 846 N N . ASN A 1 100 ? -11.969 -12.178 13.991 1.00 76.62 100 ASN A N 1
ATOM 847 C CA . ASN A 1 100 ? -11.889 -13.087 15.135 1.00 76.62 100 ASN A CA 1
ATOM 848 C C . ASN A 1 100 ? -10.939 -12.578 16.233 1.00 76.62 100 ASN A C 1
ATOM 850 O O . ASN A 1 100 ? -11.154 -12.842 17.413 1.00 76.62 100 ASN A O 1
ATOM 854 N N . GLN A 1 101 ? -9.908 -11.811 15.874 1.00 77.62 101 GLN A N 1
ATOM 855 C CA . GLN A 1 101 ? -9.007 -11.166 16.835 1.00 77.62 101 GLN A CA 1
ATOM 856 C C . GLN A 1 101 ? -9.605 -9.905 17.478 1.00 77.62 101 GLN A C 1
ATOM 858 O O . GLN A 1 101 ? -9.071 -9.413 18.477 1.00 77.62 101 GLN A O 1
ATOM 863 N N . ASN A 1 102 ? -10.709 -9.366 16.951 1.00 87.00 102 ASN A N 1
ATOM 864 C CA . ASN A 1 102 ? -11.335 -8.168 17.494 1.00 87.00 102 ASN A CA 1
ATOM 865 C C . ASN A 1 102 ? -12.134 -8.483 18.767 1.00 87.00 102 ASN A C 1
ATOM 867 O O . ASN A 1 102 ? -13.358 -8.628 18.749 1.00 87.00 102 ASN A O 1
ATOM 871 N N . GLN A 1 103 ? -11.430 -8.512 19.898 1.00 80.56 103 GLN A N 1
ATOM 872 C CA . GLN A 1 103 ? -12.012 -8.768 21.218 1.00 80.56 103 GLN A CA 1
ATOM 873 C C . GLN A 1 103 ? -13.157 -7.805 21.561 1.00 80.56 103 GLN A C 1
ATOM 875 O O . GLN A 1 103 ? -14.153 -8.220 22.140 1.00 80.56 103 GLN A O 1
ATOM 880 N N . ILE A 1 104 ? -13.067 -6.530 21.166 1.00 85.25 104 ILE A N 1
ATOM 881 C CA . ILE A 1 104 ? -14.111 -5.533 21.457 1.00 85.25 104 ILE A CA 1
ATOM 882 C C . ILE A 1 104 ? -15.390 -5.851 20.672 1.00 85.25 104 ILE A C 1
ATOM 884 O O . ILE A 1 104 ? -16.491 -5.784 21.222 1.00 85.25 104 ILE A O 1
ATOM 888 N N . GLY A 1 105 ? -15.247 -6.206 19.392 1.00 85.62 105 GLY A N 1
ATOM 889 C CA . GLY A 1 105 ? -16.365 -6.612 18.540 1.00 85.62 105 GLY A CA 1
ATOM 890 C C . GLY A 1 105 ? -17.039 -7.891 19.038 1.00 85.62 105 GLY A C 1
ATOM 891 O O . GLY A 1 105 ? -18.269 -7.952 19.097 1.00 85.62 105 GLY A O 1
ATOM 892 N N . ALA A 1 106 ? -16.244 -8.872 19.471 1.00 85.75 106 ALA A N 1
ATOM 893 C CA . ALA A 1 106 ? -16.745 -10.107 20.066 1.00 85.75 106 ALA A CA 1
ATOM 894 C C . ALA A 1 106 ? -17.536 -9.836 21.356 1.00 85.75 106 ALA A C 1
ATOM 896 O O . ALA A 1 106 ? -18.680 -10.272 21.470 1.00 85.75 106 ALA A O 1
ATOM 897 N N . THR A 1 107 ? -16.987 -9.035 22.278 1.00 87.19 107 THR A N 1
ATOM 898 C CA . THR A 1 107 ? -17.675 -8.650 23.520 1.00 87.19 107 THR A CA 1
ATOM 899 C C . THR A 1 107 ? -18.976 -7.895 23.245 1.00 87.19 107 THR A C 1
ATOM 901 O O . THR A 1 107 ? -19.969 -8.136 23.925 1.00 87.19 107 THR A O 1
ATOM 904 N N . MET A 1 108 ? -19.018 -7.013 22.236 1.00 87.81 108 MET A N 1
ATOM 905 C CA . MET A 1 108 ? -20.276 -6.368 21.832 1.00 87.81 108 MET A CA 1
ATOM 906 C C . MET A 1 108 ? -21.306 -7.355 21.327 1.00 87.81 108 MET A C 1
ATOM 908 O O . MET A 1 108 ? -22.468 -7.272 21.711 1.00 87.81 108 MET A O 1
ATOM 912 N N . THR A 1 109 ? -20.886 -8.262 20.456 1.00 87.94 109 THR A N 1
ATOM 913 C CA . THR A 1 109 ? -21.793 -9.228 19.842 1.00 87.94 109 THR A CA 1
ATOM 914 C C . THR A 1 109 ? -22.375 -10.162 20.901 1.00 87.94 109 THR A C 1
ATOM 916 O O . THR A 1 109 ? -23.582 -10.381 20.912 1.00 87.94 109 THR A O 1
ATOM 919 N N . LEU A 1 110 ? -21.549 -10.631 21.842 1.00 88.56 110 LEU A N 1
ATOM 920 C CA . LEU A 1 110 ? -21.991 -11.454 22.968 1.00 88.56 110 LEU A CA 1
ATOM 921 C C . LEU A 1 110 ? -22.977 -10.701 23.868 1.00 88.56 110 LEU A C 1
ATOM 923 O O . LEU A 1 110 ? -24.073 -11.184 24.125 1.00 88.56 110 LEU A O 1
ATOM 927 N N . PHE A 1 111 ? -22.632 -9.474 24.259 1.00 91.75 111 PHE A N 1
ATOM 928 C CA . PHE A 1 111 ? -23.502 -8.646 25.087 1.00 91.75 111 PHE A CA 1
ATOM 929 C C . PHE A 1 111 ? -24.863 -8.371 24.426 1.00 91.75 111 PHE A C 1
ATOM 931 O O . PHE A 1 111 ? -25.886 -8.334 25.105 1.00 91.75 111 PHE A O 1
ATOM 938 N N . LEU A 1 112 ? -24.899 -8.189 23.102 1.00 89.94 112 LEU A N 1
ATOM 939 C CA . LEU A 1 112 ? -26.149 -8.028 22.354 1.00 89.94 112 LEU A CA 1
ATOM 940 C C . LEU A 1 112 ? -27.004 -9.301 22.369 1.00 89.94 112 LEU A C 1
ATOM 942 O O . LEU A 1 112 ? -28.220 -9.192 22.506 1.00 89.94 112 LEU A O 1
ATOM 946 N N . ILE A 1 113 ? -26.391 -10.481 22.250 1.00 92.06 113 ILE A N 1
ATOM 947 C CA . ILE A 1 113 ? -27.093 -11.770 22.352 1.00 92.06 113 ILE A CA 1
ATOM 948 C C . ILE A 1 113 ? -27.708 -11.916 23.745 1.00 92.06 113 ILE A C 1
ATOM 950 O O . ILE A 1 113 ? -28.910 -12.150 23.859 1.00 92.06 113 ILE A O 1
ATOM 954 N N . ASP A 1 114 ? -26.925 -11.677 24.798 1.00 93.19 114 ASP A N 1
ATOM 955 C CA . ASP A 1 114 ? -27.410 -11.778 26.177 1.00 93.19 114 ASP A CA 1
ATOM 956 C C . ASP A 1 114 ? -28.521 -10.750 26.471 1.00 93.19 114 ASP A C 1
ATOM 958 O O . ASP A 1 114 ? -29.435 -11.009 27.261 1.00 93.19 114 ASP A O 1
ATOM 962 N N . LEU A 1 115 ? -28.470 -9.579 25.824 1.00 93.19 115 LEU A N 1
ATOM 963 C CA . LEU A 1 115 ? -29.496 -8.543 25.933 1.00 93.19 115 LEU A CA 1
ATOM 964 C C . LEU A 1 115 ? -30.816 -8.978 25.281 1.00 93.19 115 LEU A C 1
ATOM 966 O O . LEU A 1 115 ? -31.876 -8.729 25.854 1.00 93.19 115 LEU A O 1
ATOM 970 N N . ILE A 1 116 ? -30.755 -9.619 24.107 1.00 92.88 116 ILE A N 1
ATOM 971 C CA . ILE A 1 116 ? -31.924 -10.174 23.403 1.00 92.88 116 ILE A CA 1
ATOM 972 C C . ILE A 1 116 ? -32.537 -11.323 24.210 1.00 92.88 116 ILE A C 1
ATOM 974 O O . ILE A 1 116 ? -33.758 -11.389 24.343 1.00 92.88 116 ILE A O 1
ATOM 978 N N . ASP A 1 117 ? -31.698 -12.169 24.807 1.00 91.62 117 ASP A N 1
ATOM 979 C CA . ASP A 1 117 ? -32.115 -13.268 25.684 1.00 91.62 117 ASP A CA 1
ATOM 980 C C . ASP A 1 117 ? -32.683 -12.787 27.034 1.00 91.62 117 ASP A C 1
ATOM 982 O O . ASP A 1 117 ? -33.153 -13.596 27.835 1.00 91.62 117 ASP A O 1
ATOM 986 N N . GLY A 1 118 ? -32.620 -11.483 27.326 1.00 90.81 118 GLY A N 1
ATOM 987 C CA . GLY A 1 118 ? -33.087 -10.907 28.588 1.00 90.81 118 GLY A CA 1
ATOM 988 C C . GLY A 1 118 ? -32.231 -11.285 29.801 1.00 90.81 118 GLY A C 1
ATOM 989 O O . GLY A 1 118 ? -32.660 -11.079 30.934 1.00 90.81 118 GLY A O 1
ATOM 990 N N . LYS A 1 119 ? -31.027 -11.825 29.581 1.00 86.62 119 LYS A N 1
ATOM 991 C CA . LYS A 1 119 ? -30.089 -12.247 30.637 1.00 86.62 119 LYS A CA 1
ATOM 992 C C . LYS A 1 119 ? -29.308 -11.078 31.234 1.00 86.62 119 LYS A C 1
ATOM 994 O O . LYS A 1 119 ? -28.734 -11.215 32.306 1.00 86.62 119 LYS A O 1
ATOM 999 N N . VAL A 1 120 ? -29.299 -9.937 30.546 1.00 87.38 120 VAL A N 1
ATOM 1000 C CA . VAL A 1 120 ? -28.524 -8.753 30.929 1.00 87.38 120 VAL A CA 1
ATOM 1001 C C . VAL A 1 120 ? -29.294 -7.860 31.900 1.00 87.38 120 VAL A C 1
ATOM 1003 O O . VAL A 1 120 ? -30.343 -7.293 31.572 1.00 87.38 120 VAL A O 1
ATOM 1006 N N . THR A 1 121 ? -28.697 -7.639 33.064 1.00 90.38 121 THR A N 1
ATOM 1007 C CA . THR A 1 121 ? -29.168 -6.714 34.102 1.00 90.38 121 THR A CA 1
ATOM 1008 C C . THR A 1 121 ? -28.903 -5.243 33.745 1.00 90.38 121 THR A C 1
ATOM 1010 O O . THR A 1 121 ? -28.052 -4.915 32.917 1.00 90.38 121 THR A O 1
ATOM 1013 N N . GLU A 1 122 ? -29.612 -4.301 34.378 1.00 85.44 122 GLU A N 1
ATOM 1014 C CA . GLU A 1 122 ? -29.373 -2.860 34.162 1.00 85.44 122 GLU A CA 1
ATOM 1015 C C . GLU A 1 122 ? -27.954 -2.417 34.567 1.00 85.44 122 GLU A C 1
ATOM 1017 O O . GLU A 1 122 ? -27.377 -1.524 33.939 1.00 85.44 122 GLU A O 1
ATOM 1022 N N . GLU A 1 123 ? -27.356 -3.064 35.570 1.00 84.19 123 GLU A N 1
ATOM 1023 C CA . GLU A 1 123 ? -25.986 -2.782 36.011 1.00 84.19 123 GLU A CA 1
ATOM 1024 C C . GLU A 1 123 ? -24.956 -3.174 34.944 1.00 84.19 123 GLU A C 1
ATOM 1026 O O . GLU A 1 123 ? -24.062 -2.384 34.621 1.00 84.19 123 GLU A O 1
ATOM 1031 N N . GLU A 1 124 ? -25.125 -4.338 34.314 1.00 85.25 124 GLU A N 1
ATOM 1032 C CA . GLU A 1 124 ? -24.279 -4.805 33.210 1.00 85.25 124 GLU A CA 1
ATOM 1033 C C . GLU A 1 124 ? -24.407 -3.899 31.978 1.00 85.25 124 GLU A C 1
ATOM 1035 O O . GLU A 1 124 ? -23.395 -3.558 31.356 1.00 85.25 124 GLU A O 1
ATOM 1040 N N . LYS A 1 125 ? -25.614 -3.394 31.672 1.00 87.25 125 LYS A N 1
ATOM 1041 C CA . LYS A 1 125 ? -25.804 -2.368 30.623 1.00 87.25 125 LYS A CA 1
ATOM 1042 C C . LYS A 1 125 ? -25.024 -1.102 30.930 1.00 87.25 125 LYS A C 1
ATOM 1044 O O . LYS A 1 125 ? -24.380 -0.540 30.036 1.00 87.25 125 LYS A O 1
ATOM 1049 N N . GLN A 1 126 ? -25.053 -0.638 32.179 1.00 87.94 126 GLN A N 1
ATOM 1050 C CA . GLN A 1 126 ? -24.275 0.532 32.575 1.00 87.94 126 GLN A CA 1
ATOM 1051 C C . GLN A 1 126 ? -22.770 0.273 32.517 1.00 87.94 126 GLN A C 1
ATOM 1053 O O . GLN A 1 126 ? -22.032 1.141 32.040 1.00 87.94 126 GLN A O 1
ATOM 1058 N N . HIS A 1 127 ? -22.309 -0.902 32.944 1.00 87.94 127 HIS A N 1
ATOM 1059 C CA . HIS A 1 127 ? -20.902 -1.282 32.873 1.00 87.94 127 HIS A CA 1
ATOM 1060 C C . HIS A 1 127 ? -20.401 -1.293 31.425 1.00 87.94 127 HIS A C 1
ATOM 1062 O O . HIS A 1 127 ? -19.415 -0.625 31.102 1.00 87.94 127 HIS A O 1
ATOM 1068 N N . MET A 1 128 ? -21.136 -1.947 30.525 1.00 86.88 128 MET A N 1
ATOM 1069 C CA . MET A 1 128 ? -20.806 -1.997 29.102 1.00 86.88 128 MET A CA 1
ATOM 1070 C C . MET A 1 128 ? -20.835 -0.621 28.447 1.00 86.88 128 MET A C 1
ATOM 1072 O O . MET A 1 128 ? -19.930 -0.271 27.686 1.00 86.88 128 MET A O 1
ATOM 1076 N N . ARG A 1 129 ? -21.799 0.227 28.815 1.00 84.81 129 ARG A N 1
ATOM 1077 C CA . ARG A 1 129 ? -21.823 1.630 28.386 1.00 84.81 129 ARG A CA 1
ATOM 1078 C C . ARG A 1 129 ? -20.580 2.388 28.854 1.00 84.81 129 ARG A C 1
ATOM 1080 O O . ARG A 1 129 ? -19.989 3.116 28.057 1.00 84.81 129 ARG A O 1
ATOM 1087 N N . LYS A 1 130 ? -20.161 2.232 30.115 1.00 86.88 130 LYS A N 1
ATOM 1088 C CA . LYS A 1 130 ? -18.938 2.858 30.652 1.00 86.88 130 LYS A CA 1
ATOM 1089 C C . LYS A 1 130 ? -17.686 2.344 29.925 1.00 86.88 130 LYS A C 1
ATOM 1091 O O . LYS A 1 130 ? -16.842 3.155 29.542 1.00 86.88 130 LYS A O 1
ATOM 1096 N N . TYR A 1 131 ? -17.589 1.037 29.681 1.00 85.56 131 TYR A N 1
ATOM 1097 C CA . TYR A 1 131 ? -16.494 0.407 28.935 1.00 85.56 131 TYR A CA 1
ATOM 1098 C C . TYR A 1 131 ? -16.367 0.976 27.513 1.00 85.56 131 TYR A C 1
ATOM 1100 O O . TYR A 1 131 ? -15.302 1.465 27.129 1.00 85.56 131 TYR A O 1
ATOM 1108 N N . LEU A 1 132 ? -17.471 1.024 26.765 1.00 83.81 132 LEU A N 1
ATOM 1109 C CA . LEU A 1 132 ? -17.503 1.603 25.420 1.00 83.81 132 LEU A CA 1
ATOM 1110 C C . LEU A 1 132 ? -17.160 3.092 25.417 1.00 83.81 132 LEU A C 1
ATOM 1112 O O . LEU A 1 132 ? -16.365 3.545 24.596 1.00 83.81 132 LEU A O 1
ATOM 1116 N N . LEU A 1 133 ? -17.697 3.863 26.365 1.00 82.62 133 LEU A N 1
ATOM 1117 C CA . LEU A 1 133 ? -17.381 5.287 26.492 1.00 82.62 133 LEU A CA 1
ATOM 1118 C C . LEU A 1 133 ? -15.898 5.534 26.795 1.00 82.62 133 LEU A C 1
ATOM 1120 O O . LEU A 1 133 ? -15.343 6.531 26.326 1.00 82.62 133 LEU A O 1
ATOM 1124 N N . LYS A 1 134 ? -15.246 4.639 27.545 1.00 83.94 134 LYS A N 1
ATOM 1125 C CA . LYS A 1 134 ? -13.801 4.691 27.799 1.00 83.94 134 LYS A CA 1
ATOM 1126 C C . LYS A 1 134 ? -13.003 4.474 26.510 1.00 83.94 134 LYS A C 1
ATOM 1128 O O . LYS A 1 134 ? -12.053 5.218 26.277 1.00 83.94 134 LYS A O 1
ATOM 1133 N N . ILE A 1 135 ? -13.417 3.529 25.662 1.00 79.00 135 ILE A N 1
ATOM 1134 C CA . ILE A 1 135 ? -12.799 3.280 24.345 1.00 79.00 135 ILE A CA 1
ATOM 1135 C C . ILE A 1 135 ? -13.023 4.469 23.400 1.00 79.00 135 ILE A C 1
ATOM 1137 O O . ILE A 1 135 ? -12.102 4.918 22.724 1.00 79.00 135 ILE A O 1
ATOM 1141 N N . MET A 1 136 ? -14.229 5.041 23.393 1.00 67.56 136 MET A N 1
ATOM 1142 C CA . MET A 1 136 ? -14.595 6.172 22.531 1.00 67.56 136 MET A CA 1
ATOM 1143 C C . MET A 1 136 ? -13.880 7.488 22.876 1.00 67.56 136 MET A C 1
ATOM 1145 O O . MET A 1 136 ? -13.977 8.448 22.109 1.00 67.56 136 MET A O 1
ATOM 1149 N N . ARG A 1 137 ? -13.154 7.584 23.999 1.00 56.53 137 ARG A N 1
ATOM 1150 C CA . ARG A 1 137 ? -12.581 8.845 24.514 1.00 56.53 137 ARG A CA 1
ATOM 1151 C C . ARG A 1 137 ? -11.417 9.421 23.677 1.00 56.53 137 ARG A C 1
ATOM 1153 O O . ARG A 1 137 ? -10.723 10.316 24.150 1.00 56.53 137 ARG A O 1
ATOM 1160 N N . GLN A 1 138 ? -11.229 8.970 22.431 1.00 55.69 138 GLN A N 1
ATOM 1161 C CA . GLN A 1 138 ? -10.262 9.519 21.469 1.00 55.69 138 GLN A CA 1
ATOM 1162 C C . GLN A 1 138 ? -10.840 10.092 20.161 1.00 55.69 138 GLN A C 1
ATOM 1164 O O . GLN A 1 138 ? -10.067 10.608 19.356 1.00 55.69 138 GLN A O 1
ATOM 1169 N N . ALA A 1 139 ? -12.157 10.123 19.942 1.00 46.78 139 ALA A N 1
ATOM 1170 C CA . ALA A 1 139 ? -12.721 10.815 18.777 1.00 46.78 139 ALA A CA 1
ATOM 1171 C C . ALA A 1 139 ? -14.059 11.482 19.111 1.00 46.78 139 ALA A C 1
ATOM 1173 O O . ALA A 1 139 ? -14.893 10.904 19.804 1.00 46.78 139 ALA A O 1
ATOM 1174 N N . ASN A 1 140 ? -14.244 12.720 18.636 1.00 49.81 140 ASN A N 1
ATOM 1175 C CA . ASN A 1 140 ? -15.481 13.493 18.773 1.00 49.81 140 ASN A CA 1
ATOM 1176 C C . ASN A 1 140 ? -16.707 12.613 18.494 1.00 49.81 140 ASN A C 1
ATOM 1178 O O . ASN A 1 140 ? -16.807 12.007 17.429 1.00 49.81 140 ASN A O 1
ATOM 1182 N N . ARG A 1 141 ? -17.627 12.543 19.462 1.00 53.38 141 ARG A N 1
ATOM 1183 C CA . ARG A 1 141 ? -18.840 11.725 19.363 1.00 53.38 141 ARG A CA 1
ATOM 1184 C C . ARG A 1 141 ? -19.704 12.222 18.191 1.00 53.38 141 ARG A C 1
ATOM 1186 O O . ARG A 1 141 ? -20.107 13.382 18.230 1.00 53.38 141 ARG A O 1
ATOM 1193 N N . PRO A 1 142 ? -20.070 11.377 17.209 1.00 47.72 142 PRO A N 1
ATOM 1194 C CA . PRO A 1 142 ? -21.075 11.739 16.208 1.00 47.72 142 PRO A CA 1
ATOM 1195 C C . PRO A 1 142 ? -22.510 11.687 16.765 1.00 47.72 142 PRO A C 1
ATOM 1197 O O . PRO A 1 142 ? -23.431 12.155 16.107 1.00 47.72 142 PRO A O 1
ATOM 1200 N N . TYR A 1 143 ? -22.714 11.149 17.978 1.00 47.75 143 TYR A N 1
ATOM 1201 C CA . TYR A 1 143 ? -24.029 11.029 18.610 1.00 47.75 143 TYR A CA 1
ATOM 1202 C C . TYR A 1 143 ? -24.103 11.778 19.951 1.00 47.75 143 TYR A C 1
ATOM 1204 O O . TYR A 1 143 ? -23.339 11.506 20.886 1.00 47.75 143 TYR A O 1
ATOM 1212 N N . GLY A 1 144 ? -25.039 12.725 20.050 1.00 47.41 144 GLY A N 1
ATOM 1213 C CA . GLY A 1 144 ? -25.317 13.521 21.247 1.00 47.41 144 GLY A CA 1
ATOM 1214 C C . GLY A 1 144 ? -26.319 12.829 22.170 1.00 47.41 144 GLY A C 1
ATOM 1215 O O . GLY A 1 144 ? -27.511 13.095 22.094 1.00 47.41 144 GLY A O 1
ATOM 1216 N N . GLY A 1 145 ? -25.845 11.946 23.054 1.00 45.62 145 GLY A N 1
ATOM 1217 C CA . GLY A 1 145 ? -26.689 11.232 24.021 1.00 45.62 145 GLY A CA 1
ATOM 1218 C C . GLY A 1 145 ? -26.169 11.297 25.462 1.00 45.62 145 GLY A C 1
ATOM 1219 O O . GLY A 1 145 ? -25.091 10.780 25.746 1.00 45.62 145 GLY A O 1
ATOM 1220 N N . VAL A 1 146 ? -26.995 11.893 26.340 1.00 46.22 146 VAL A N 1
ATOM 1221 C CA . VAL A 1 146 ? -26.936 12.074 27.816 1.00 46.22 146 VAL A CA 1
ATOM 1222 C C . VAL A 1 146 ? -25.682 12.772 28.382 1.00 46.22 146 VAL A C 1
ATOM 1224 O O . VAL A 1 146 ? -24.616 12.180 28.533 1.00 46.22 146 VAL A O 1
ATOM 1227 N N . LYS A 1 147 ? -25.865 14.043 28.779 1.00 44.31 147 LYS A N 1
ATOM 1228 C CA . LYS A 1 147 ? -24.863 14.973 29.346 1.00 44.31 147 LYS A CA 1
ATOM 1229 C C . LYS A 1 147 ? -24.366 14.639 30.768 1.00 44.31 147 LYS A C 1
ATOM 1231 O O . LYS A 1 147 ? -23.386 15.226 31.201 1.00 44.31 147 LYS A O 1
ATOM 1236 N N . ASN A 1 148 ? -24.989 13.705 31.488 1.00 41.69 148 ASN A N 1
ATOM 1237 C CA . ASN A 1 148 ? 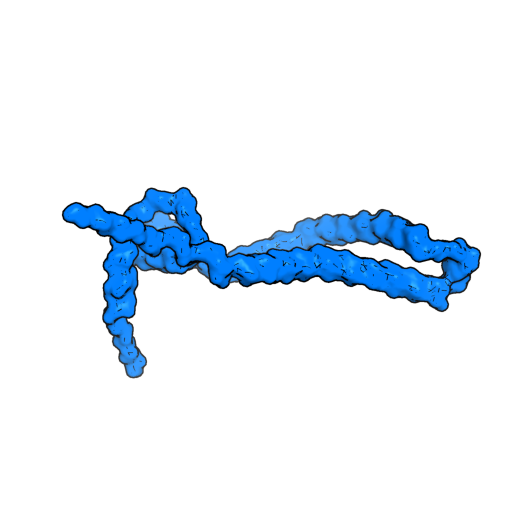-24.830 13.611 32.950 1.00 41.69 148 ASN A CA 1
ATOM 1238 C C . ASN A 1 148 ? -23.815 12.568 33.464 1.00 41.69 148 ASN A C 1
ATOM 1240 O O . ASN A 1 148 ? -23.731 12.362 34.666 1.00 41.69 148 ASN A O 1
ATOM 1244 N N . ILE A 1 149 ? -23.031 11.904 32.604 1.00 48.22 149 ILE A N 1
ATOM 1245 C CA . ILE A 1 149 ? -22.147 10.798 33.046 1.00 48.22 149 ILE A CA 1
ATOM 1246 C C . ILE A 1 149 ? -20.741 11.282 33.458 1.00 48.22 149 ILE A C 1
ATOM 1248 O O . ILE A 1 149 ? -20.058 10.616 34.236 1.00 48.22 149 ILE A O 1
ATOM 1252 N N . GLU A 1 150 ? -20.301 12.460 33.000 1.00 42.69 150 GLU A N 1
ATOM 1253 C CA . GLU A 1 150 ? -18.967 12.989 33.343 1.00 42.69 150 GLU A CA 1
ATOM 1254 C C . GLU A 1 150 ? -18.790 13.253 34.847 1.00 42.69 150 GLU A C 1
ATOM 1256 O O . GLU A 1 150 ? -17.688 13.075 35.354 1.00 42.69 150 GLU A O 1
ATOM 1261 N N . GLY A 1 151 ? -19.867 13.569 35.576 1.00 41.00 151 GLY A N 1
ATOM 1262 C CA . GLY A 1 151 ? -19.822 13.788 37.028 1.00 41.00 151 GLY A CA 1
ATOM 1263 C C . GLY A 1 151 ? -19.750 12.515 37.882 1.00 41.00 151 GLY A C 1
ATOM 1264 O O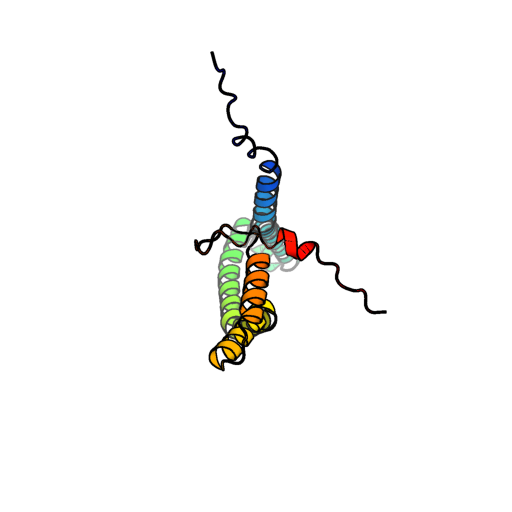 . GLY A 1 151 ? -19.462 12.607 39.069 1.00 41.00 151 GLY A O 1
ATOM 1265 N N . GLN A 1 152 ? -19.996 11.333 37.304 1.00 39.16 152 GLN A N 1
ATOM 1266 C CA . GLN A 1 152 ? -20.080 10.070 38.055 1.00 39.16 152 GLN A CA 1
ATOM 1267 C C . GLN A 1 152 ? -18.836 9.184 37.874 1.00 39.16 152 GLN A C 1
ATOM 1269 O O . GLN A 1 152 ? -18.447 8.458 38.784 1.00 39.16 152 GLN A O 1
ATOM 1274 N N . LEU A 1 153 ? -18.145 9.303 36.733 1.00 45.34 153 LEU A N 1
ATOM 1275 C CA . LEU A 1 153 ? -16.903 8.568 36.449 1.00 45.34 153 LEU A CA 1
ATOM 1276 C C . LEU A 1 153 ? -15.714 9.004 37.323 1.00 45.34 153 LEU A C 1
ATOM 1278 O O . LEU A 1 153 ? -14.797 8.214 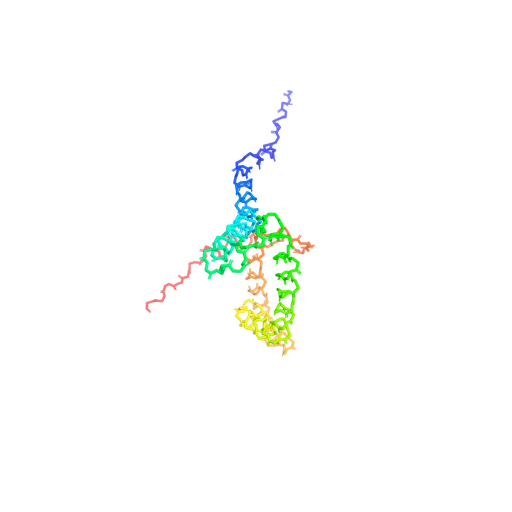37.533 1.00 45.34 153 LEU A O 1
ATOM 1282 N N . ASP A 1 154 ? -15.725 10.242 37.821 1.00 42.72 154 ASP A N 1
ATOM 1283 C CA . ASP A 1 154 ? -14.663 10.784 38.683 1.00 42.72 154 ASP A CA 1
ATOM 1284 C C . ASP A 1 154 ? -14.840 10.401 40.167 1.00 42.72 154 ASP A C 1
ATOM 1286 O O . ASP A 1 154 ? -13.919 10.552 40.969 1.00 42.72 154 ASP A O 1
ATOM 1290 N N . ASN A 1 155 ? -16.022 9.884 40.530 1.00 38.59 155 ASN A N 1
ATOM 1291 C CA . ASN A 1 155 ? -16.350 9.461 41.893 1.00 38.59 155 ASN A CA 1
ATOM 1292 C C . ASN A 1 155 ? -16.152 7.941 42.080 1.00 38.59 155 ASN A C 1
ATOM 1294 O O . ASN A 1 155 ? -15.613 7.513 43.097 1.00 38.59 155 ASN A O 1
ATOM 1298 N N . ASP A 1 156 ? -16.464 7.130 41.059 1.00 41.84 156 ASP A N 1
ATOM 1299 C CA . ASP A 1 156 ? -16.251 5.669 41.084 1.00 41.84 156 ASP A CA 1
ATOM 1300 C C . ASP A 1 156 ? -14.764 5.266 40.991 1.00 41.84 156 ASP A C 1
ATOM 1302 O O . ASP A 1 156 ? -14.384 4.191 41.445 1.00 41.84 156 ASP A O 1
ATOM 1306 N N . SER A 1 157 ? -13.893 6.121 40.438 1.00 45.19 157 SER A N 1
ATOM 1307 C CA . SER A 1 157 ? -12.438 5.879 40.388 1.00 45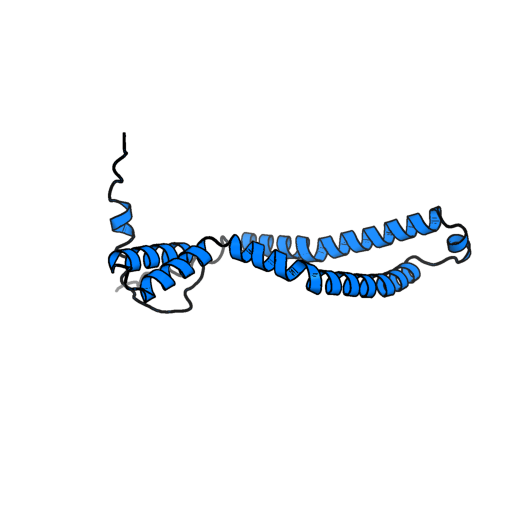.19 157 SER A CA 1
ATOM 1308 C C . SER A 1 157 ? -11.748 6.005 41.754 1.00 45.19 157 SER A C 1
ATOM 1310 O O . SER A 1 157 ? -10.571 5.663 41.880 1.00 45.19 157 SER A O 1
ATOM 1312 N N . LYS A 1 158 ? -12.470 6.490 42.775 1.00 41.16 158 LYS A N 1
ATOM 1313 C CA . LYS A 1 158 ? -11.976 6.688 44.144 1.00 41.16 158 LYS A CA 1
ATOM 1314 C C . LYS A 1 158 ? -12.445 5.618 45.131 1.00 41.16 158 LYS A C 1
ATOM 1316 O O . LYS A 1 158 ? -12.033 5.661 46.289 1.00 41.16 158 LYS A O 1
ATOM 1321 N N . ILE A 1 159 ? -13.265 4.654 44.705 1.00 39.31 159 ILE A N 1
ATOM 1322 C CA . ILE A 1 159 ? -13.659 3.533 45.562 1.00 39.31 159 ILE A CA 1
ATOM 1323 C C . ILE A 1 159 ? -12.579 2.452 45.462 1.00 39.31 159 ILE A C 1
ATOM 1325 O O . ILE A 1 159 ? -12.367 1.826 44.427 1.00 39.31 159 ILE A O 1
ATOM 1329 N N . ASN A 1 160 ? -11.848 2.320 46.566 1.00 40.00 160 ASN A N 1
ATOM 1330 C CA . ASN A 1 160 ? -10.705 1.444 46.774 1.00 40.00 160 ASN A CA 1
ATOM 1331 C C . ASN A 1 160 ? -11.064 -0.016 46.435 1.00 40.00 160 ASN A C 1
ATOM 1333 O O . ASN A 1 160 ? -11.949 -0.596 47.061 1.00 40.00 160 ASN A O 1
ATOM 1337 N N . ILE A 1 161 ? -10.374 -0.605 45.457 1.00 40.06 161 ILE A N 1
ATOM 1338 C CA . ILE A 1 161 ? -10.474 -2.037 45.152 1.00 40.06 161 ILE A CA 1
ATOM 1339 C C . ILE A 1 161 ? -9.824 -2.781 46.331 1.00 40.06 161 ILE A C 1
ATOM 1341 O O . ILE A 1 161 ? -8.640 -2.540 46.591 1.00 40.06 161 ILE A O 1
ATOM 1345 N N . PRO A 1 162 ? -10.540 -3.650 47.071 1.00 33.97 162 PRO A N 1
ATOM 1346 C CA . PRO A 1 162 ? -9.915 -4.428 48.128 1.00 33.97 162 PRO A CA 1
ATOM 1347 C C . PRO A 1 162 ? -8.872 -5.348 47.493 1.00 33.97 162 PRO A C 1
ATOM 1349 O O . PRO A 1 162 ? -9.169 -6.110 46.573 1.00 33.97 162 PRO A O 1
ATOM 1352 N N . LYS A 1 163 ? -7.626 -5.230 47.960 1.00 38.41 163 LYS A N 1
ATOM 1353 C CA . LYS A 1 163 ? -6.564 -6.173 47.619 1.00 38.41 163 LYS A CA 1
ATOM 1354 C C . LYS A 1 163 ? -6.946 -7.515 48.232 1.00 38.41 163 LYS A C 1
ATOM 1356 O O . LYS A 1 163 ? -7.037 -7.621 49.450 1.00 38.41 163 LYS A O 1
ATOM 1361 N N . THR A 1 164 ? -7.204 -8.498 47.385 1.00 37.59 164 THR A N 1
ATOM 1362 C CA . THR A 1 164 ? -7.263 -9.903 47.778 1.00 37.59 164 THR A CA 1
ATOM 1363 C C . THR A 1 164 ? -5.857 -10.340 48.190 1.00 37.59 164 THR A C 1
ATOM 1365 O O . THR A 1 164 ? -4.950 -10.301 47.354 1.00 37.59 164 THR A O 1
ATOM 1368 N N . GLU A 1 165 ? -5.687 -10.657 49.477 1.00 35.53 165 GLU A N 1
ATOM 1369 C CA . GLU A 1 165 ? -4.624 -11.538 49.992 1.00 35.53 165 GLU A CA 1
ATOM 1370 C C . GLU A 1 165 ? -4.783 -12.964 49.451 1.00 35.53 165 GLU A C 1
ATOM 1372 O O . GLU A 1 165 ? -5.944 -13.379 49.215 1.00 35.53 165 GLU A O 1
#

Secondary structure (DSSP, 8-state):
-------S-S--SSTTHHHHHHHHHHHHIIIIIHHHHHHHHHHHHHHHHHHHH-HHHHHTT--HHHHHHHHHHHHHHHHHHHHHHHHHHTHHHHHHHHHHH-HHHHHHHHHHHHHHTT---HHHHHHHHHHHHHHTTTS--SS---TTSHHHHHHHTTSPPP---